Protein AF-A0A933I498-F1 (afdb_monomer_lite)

Sequence (45 aa):
MNSLHNLKPDRVVKAFERAGWRSEGQRGSHVKLTKEGSVYILSIP

Secondary structure (DSSP, 8-state):
---S----HHHHHHHHHHTTEEEEEEETTEEEEEETT----EEE-

pLDDT: mean 85.01, std 13.31, range [40.22, 95.0]

Structure (mmCIF, N/CA/C/O backbone):
data_AF-A0A933I498-F1
#
_entry.id   AF-A0A933I498-F1
#
loop_
_atom_site.group_PDB
_atom_site.id
_atom_site.type_symbol
_atom_site.label_atom_id
_atom_site.label_alt_id
_atom_site.label_comp_id
_atom_site.label_asym_id
_atom_site.label_entity_id
_atom_site.label_seq_id
_atom_site.pdbx_PDB_ins_code
_atom_site.Cartn_x
_atom_site.Cartn_y
_atom_site.Cartn_z
_atom_site.occupancy
_atom_site.B_iso_or_equiv
_atom_site.auth_seq_id
_atom_site.auth_comp_id
_atom_site.auth_asym_id
_atom_site.auth_atom_id
_atom_site.pdbx_PDB_model_num
ATOM 1 N N . MET A 1 1 ? 13.067 -14.577 -17.156 1.00 40.22 1 MET A N 1
ATOM 2 C CA . MET A 1 1 ? 12.521 -14.762 -15.794 1.00 40.22 1 MET A CA 1
ATOM 3 C C . MET A 1 1 ? 11.017 -14.550 -15.866 1.00 40.22 1 MET A C 1
ATOM 5 O O . MET A 1 1 ? 10.588 -13.425 -16.086 1.00 40.22 1 MET A O 1
ATOM 9 N N . ASN A 1 2 ? 10.232 -15.626 -15.777 1.00 50.69 2 ASN A N 1
ATOM 10 C CA . ASN A 1 2 ? 8.769 -15.554 -15.732 1.00 50.69 2 ASN A CA 1
ATOM 11 C C . ASN A 1 2 ? 8.359 -15.013 -14.357 1.00 50.69 2 ASN A C 1
ATOM 13 O O . ASN A 1 2 ? 8.272 -15.779 -13.402 1.00 50.69 2 ASN A O 1
ATOM 17 N N . SER A 1 3 ? 8.208 -13.692 -14.238 1.00 51.97 3 SER A N 1
ATOM 18 C CA . SER A 1 3 ? 7.837 -13.058 -12.971 1.00 51.97 3 SER A CA 1
ATOM 19 C C . SER A 1 3 ? 6.324 -13.121 -12.768 1.00 51.97 3 SER A C 1
ATOM 21 O O . SER A 1 3 ? 5.549 -12.790 -13.668 1.00 51.97 3 SER A O 1
ATOM 23 N N . LEU A 1 4 ? 5.926 -13.583 -11.586 1.00 54.31 4 LEU A N 1
ATOM 24 C CA . LEU A 1 4 ? 4.553 -13.751 -11.128 1.00 54.31 4 LEU A CA 1
ATOM 25 C C . LEU A 1 4 ? 3.816 -12.398 -11.214 1.00 54.31 4 LEU A C 1
ATOM 27 O O . LEU A 1 4 ? 4.027 -11.514 -10.395 1.00 54.31 4 LEU A O 1
ATOM 31 N N . HIS A 1 5 ? 2.964 -12.261 -12.232 1.00 56.53 5 HIS A N 1
ATOM 32 C CA . HIS A 1 5 ? 2.111 -11.110 -12.547 1.00 56.53 5 HIS A CA 1
ATOM 33 C C . HIS A 1 5 ? 2.832 -9.780 -12.837 1.00 56.53 5 HIS A C 1
ATOM 35 O O . HIS A 1 5 ? 3.339 -9.095 -11.960 1.00 56.53 5 HIS A O 1
ATOM 41 N N . ASN A 1 6 ? 2.732 -9.335 -14.094 1.00 64.50 6 ASN A N 1
ATOM 42 C CA . ASN A 1 6 ? 3.142 -8.017 -14.604 1.00 64.50 6 ASN A CA 1
ATOM 43 C C . ASN A 1 6 ? 2.265 -6.855 -14.060 1.00 64.50 6 ASN A C 1
ATOM 45 O O . ASN A 1 6 ? 1.864 -5.948 -14.795 1.00 64.50 6 ASN A O 1
ATOM 49 N N . LEU A 1 7 ? 1.867 -6.920 -12.788 1.00 75.06 7 LEU A N 1
ATOM 50 C CA . LEU A 1 7 ? 1.155 -5.851 -12.106 1.00 75.06 7 LEU A CA 1
ATOM 51 C C . LEU A 1 7 ? 2.156 -4.740 -11.817 1.00 75.06 7 LEU A C 1
ATOM 53 O O . LEU A 1 7 ? 3.025 -4.873 -10.963 1.00 75.06 7 LEU A O 1
ATOM 57 N N . LYS A 1 8 ? 2.023 -3.634 -12.553 1.00 84.12 8 LYS A N 1
ATOM 58 C CA . LYS A 1 8 ? 2.814 -2.429 -12.300 1.00 84.12 8 LYS A CA 1
ATOM 59 C C . LYS A 1 8 ? 2.573 -1.966 -10.853 1.00 84.12 8 LYS A C 1
ATOM 61 O O . LYS A 1 8 ? 1.397 -1.803 -10.506 1.00 84.12 8 LYS A O 1
ATOM 66 N N . PRO A 1 9 ? 3.623 -1.713 -10.053 1.00 83.06 9 PRO A N 1
ATOM 67 C CA . PRO A 1 9 ? 3.502 -1.270 -8.662 1.00 83.06 9 PRO A CA 1
ATOM 68 C C . PRO A 1 9 ? 2.535 -0.095 -8.495 1.00 83.06 9 PRO A C 1
ATOM 70 O O . PRO A 1 9 ? 1.644 -0.145 -7.652 1.00 83.06 9 PRO A O 1
ATOM 73 N N . ASP A 1 10 ? 2.582 0.886 -9.402 1.00 85.56 10 ASP A N 1
ATOM 74 C CA . ASP A 1 10 ? 1.657 2.026 -9.436 1.00 85.56 10 ASP A CA 1
ATOM 75 C C . ASP A 1 10 ? 0.179 1.631 -9.465 1.00 85.56 10 ASP A C 1
ATOM 77 O O . ASP A 1 10 ? -0.671 2.283 -8.860 1.00 85.56 10 ASP A O 1
ATOM 81 N N . ARG A 1 11 ? -0.163 0.564 -10.196 1.00 89.56 11 ARG A N 1
ATOM 82 C CA . ARG A 1 11 ? -1.548 0.091 -10.292 1.00 89.56 11 ARG A CA 1
ATOM 83 C C . ARG A 1 11 ? -1.999 -0.521 -8.972 1.00 89.56 11 ARG A C 1
ATOM 85 O O . ARG A 1 11 ? -3.162 -0.366 -8.606 1.00 89.56 11 ARG A O 1
ATOM 92 N N . VAL A 1 12 ? -1.091 -1.207 -8.285 1.00 89.69 12 VAL A N 1
ATOM 93 C CA . VAL A 1 12 ? -1.352 -1.832 -6.989 1.00 89.69 12 VAL A CA 1
ATOM 94 C C . VAL A 1 12 ? -1.501 -0.751 -5.918 1.00 89.69 12 VAL A C 1
ATOM 96 O O . VAL A 1 12 ? -2.514 -0.734 -5.224 1.00 89.69 12 VAL A O 1
ATOM 99 N N . VAL A 1 13 ? -0.576 0.213 -5.864 1.00 90.00 13 VAL A N 1
ATOM 100 C CA . VAL A 1 13 ? -0.641 1.379 -4.965 1.00 90.00 13 VAL A CA 1
ATOM 101 C C . VAL A 1 13 ? -1.975 2.109 -5.135 1.00 90.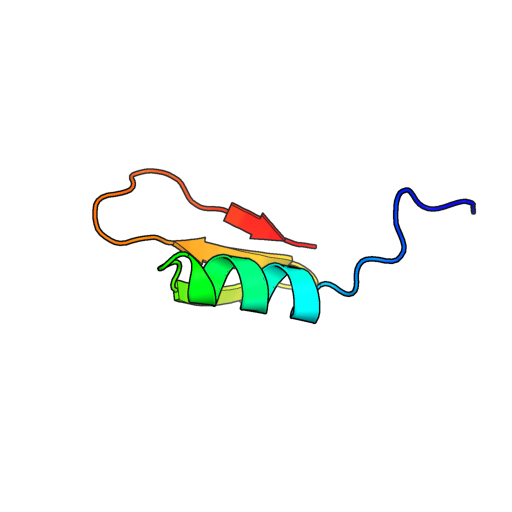00 13 VAL A C 1
ATOM 103 O O . VAL A 1 13 ? -2.730 2.216 -4.172 1.00 90.00 13 VAL A O 1
ATOM 106 N N . LYS A 1 14 ? -2.350 2.482 -6.367 1.00 92.38 14 LYS A N 1
ATOM 107 C CA . LYS A 1 14 ? -3.629 3.165 -6.644 1.00 92.38 14 LYS A CA 1
ATOM 108 C C . LYS A 1 14 ? -4.861 2.353 -6.248 1.00 92.38 14 LYS A C 1
ATOM 110 O O . LYS A 1 14 ? -5.888 2.925 -5.886 1.00 92.38 14 LYS A O 1
ATOM 115 N N . ALA A 1 15 ? -4.808 1.026 -6.358 1.00 93.00 15 ALA A N 1
ATOM 116 C CA . ALA A 1 15 ? -5.912 0.173 -5.928 1.00 93.00 15 ALA A CA 1
ATOM 117 C C . ALA A 1 15 ? -6.080 0.211 -4.403 1.00 93.00 15 ALA A C 1
ATOM 119 O O . ALA A 1 15 ? -7.203 0.340 -3.915 1.00 93.00 15 ALA A O 1
ATOM 120 N N . PHE A 1 16 ? -4.974 0.168 -3.657 1.00 93.00 16 PHE A N 1
ATOM 121 C CA . PHE A 1 16 ? -5.008 0.301 -2.204 1.00 93.00 16 PHE A CA 1
ATOM 122 C C . PHE A 1 16 ? -5.404 1.712 -1.764 1.00 93.00 16 PHE A C 1
ATOM 124 O O . PHE A 1 16 ? -6.213 1.843 -0.847 1.00 93.00 16 PHE A O 1
ATOM 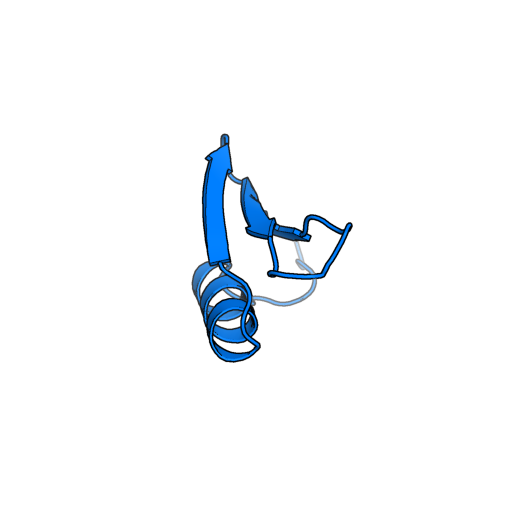131 N N . GLU A 1 17 ? -4.955 2.756 -2.459 1.00 93.00 17 GLU A N 1
ATOM 132 C CA . GLU A 1 17 ? -5.402 4.129 -2.196 1.00 93.00 17 GLU A CA 1
ATOM 133 C C . GLU A 1 17 ? -6.926 4.269 -2.306 1.00 93.00 17 GLU A C 1
ATOM 135 O O . GLU A 1 17 ? -7.579 4.800 -1.408 1.00 93.00 17 GLU A O 1
ATOM 140 N N . ARG A 1 18 ? -7.533 3.684 -3.348 1.00 94.12 18 ARG A N 1
ATOM 141 C CA . ARG A 1 18 ? -9.000 3.633 -3.503 1.00 94.12 18 ARG A CA 1
ATOM 142 C C . ARG A 1 18 ? -9.704 2.838 -2.403 1.00 94.12 18 ARG A C 1
ATOM 144 O O . ARG A 1 18 ? -10.854 3.124 -2.093 1.00 94.12 18 ARG A O 1
ATOM 151 N N . ALA A 1 19 ? -9.030 1.855 -1.809 1.00 92.38 19 ALA A N 1
ATOM 152 C CA . ALA A 1 19 ? -9.531 1.090 -0.666 1.00 92.38 19 ALA A CA 1
ATOM 153 C C . ALA A 1 19 ? -9.324 1.809 0.689 1.00 92.38 19 ALA A C 1
ATOM 155 O O . ALA A 1 19 ? -9.577 1.226 1.755 1.00 92.38 19 ALA A O 1
ATOM 156 N N . GLY A 1 20 ? -8.869 3.067 0.658 1.00 93.31 20 GLY A N 1
ATOM 157 C CA . GLY A 1 20 ? -8.673 3.921 1.827 1.00 93.31 20 GLY A CA 1
ATOM 158 C C . GLY A 1 20 ? -7.302 3.782 2.483 1.00 93.31 20 GLY A C 1
ATOM 159 O O . GLY A 1 20 ? -7.145 4.181 3.634 1.00 93.31 20 GLY A O 1
ATOM 160 N N . TRP A 1 21 ? -6.326 3.193 1.793 1.00 95.00 21 TRP A N 1
ATOM 161 C CA . TRP A 1 21 ? -4.933 3.248 2.228 1.00 95.00 21 TRP A CA 1
ATOM 162 C C . TRP A 1 21 ? -4.305 4.587 1.817 1.00 95.00 21 TRP A C 1
ATOM 164 O O . TRP A 1 21 ? -4.724 5.220 0.855 1.00 95.00 21 TRP A O 1
ATOM 174 N N . ARG A 1 22 ? -3.296 5.040 2.550 1.00 93.06 22 ARG A N 1
ATOM 175 C CA . ARG A 1 22 ? -2.512 6.245 2.281 1.00 93.06 22 ARG A CA 1
ATOM 176 C C . ARG A 1 22 ? -1.055 5.837 2.116 1.00 93.06 22 ARG A C 1
ATOM 178 O O . ARG A 1 22 ? -0.542 5.060 2.919 1.00 93.06 22 ARG A O 1
ATOM 185 N N . SER A 1 23 ? -0.386 6.333 1.081 1.00 90.12 23 SER A N 1
ATOM 186 C CA . SER A 1 23 ? 1.051 6.117 0.913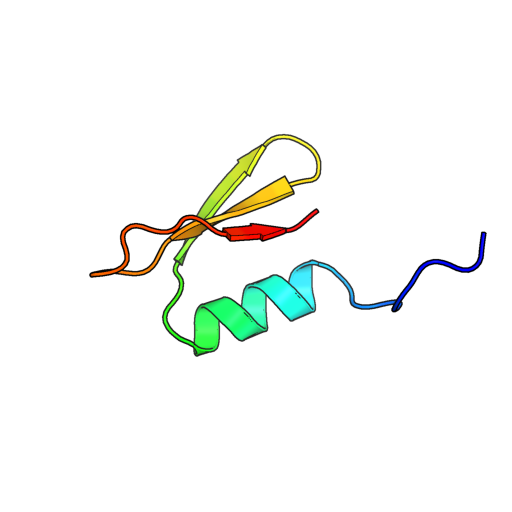 1.00 90.12 23 SER A CA 1
ATOM 187 C C . SER A 1 23 ? 1.828 6.988 1.903 1.00 90.12 23 SER A C 1
ATOM 189 O O . SER A 1 23 ? 1.727 8.212 1.844 1.00 90.12 23 SER A O 1
ATOM 191 N N . GLU A 1 24 ? 2.630 6.383 2.778 1.00 89.12 24 GLU A N 1
ATOM 192 C CA . GLU A 1 24 ? 3.484 7.131 3.723 1.00 89.12 24 GLU A CA 1
ATOM 193 C C . GLU A 1 24 ? 4.876 7.435 3.171 1.00 89.12 24 GLU A C 1
ATOM 195 O O . GLU A 1 24 ? 5.650 8.171 3.777 1.00 89.12 24 GLU A O 1
ATOM 200 N N . GLY A 1 25 ? 5.203 6.874 2.009 1.00 87.19 25 GLY A N 1
ATOM 201 C CA . GLY A 1 25 ? 6.436 7.166 1.296 1.00 87.19 25 GLY A CA 1
ATOM 202 C C . GLY A 1 25 ? 7.054 5.935 0.654 1.00 87.19 25 GLY A C 1
ATOM 203 O O . GLY A 1 25 ? 6.611 4.798 0.838 1.00 87.19 25 GLY A O 1
ATOM 204 N N . GLN A 1 26 ? 8.112 6.186 -0.107 1.00 89.56 26 GLN A N 1
ATOM 205 C CA . GLN A 1 26 ? 8.875 5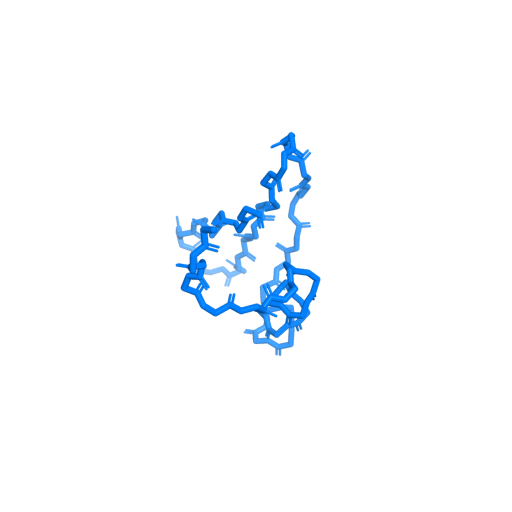.168 -0.810 1.00 89.56 26 GLN A CA 1
ATOM 206 C C . GLN A 1 26 ? 10.267 5.045 -0.189 1.00 89.56 26 GLN A C 1
ATOM 208 O O . GLN A 1 26 ? 10.955 6.040 0.039 1.00 89.56 26 GLN A O 1
ATOM 213 N N . ARG A 1 27 ? 10.694 3.810 0.080 1.00 86.56 27 ARG A N 1
ATOM 214 C CA . ARG A 1 27 ? 12.052 3.489 0.522 1.00 86.56 27 ARG A CA 1
ATOM 215 C C . ARG A 1 27 ? 12.662 2.489 -0.456 1.00 86.56 27 ARG A C 1
ATOM 217 O O . ARG A 1 27 ? 12.329 1.307 -0.429 1.00 86.56 27 ARG A O 1
ATOM 224 N N . GLY A 1 28 ? 13.573 2.962 -1.304 1.00 85.81 28 GLY A N 1
ATOM 225 C CA . GLY A 1 28 ? 14.138 2.148 -2.385 1.00 85.81 28 GLY A CA 1
ATOM 226 C C . GLY A 1 28 ? 13.079 1.831 -3.441 1.00 85.81 28 GLY A C 1
ATOM 227 O O . GLY A 1 28 ? 12.354 2.727 -3.863 1.00 85.81 28 GLY A O 1
ATOM 228 N N . SER A 1 29 ? 12.960 0.567 -3.850 1.00 85.69 29 SER A N 1
ATOM 229 C CA . SER A 1 29 ? 11.875 0.119 -4.735 1.00 85.69 29 SER A CA 1
ATOM 230 C C . SER A 1 29 ? 10.529 -0.029 -4.016 1.00 85.69 29 SER A C 1
ATOM 232 O O . SER A 1 29 ? 9.504 -0.062 -4.674 1.00 85.69 29 SER A O 1
ATOM 234 N N . HIS A 1 30 ? 10.498 -0.055 -2.678 1.00 88.56 30 HIS A N 1
ATOM 235 C CA . HIS A 1 30 ? 9.273 -0.361 -1.943 1.00 88.56 30 HIS A CA 1
ATOM 236 C C . HIS A 1 30 ? 8.467 0.886 -1.564 1.00 88.56 30 HIS A C 1
ATOM 238 O O . HIS A 1 30 ? 8.986 1.800 -0.917 1.00 88.56 30 HIS A O 1
ATOM 244 N N . VAL A 1 31 ? 7.170 0.879 -1.863 1.00 90.88 31 VAL A N 1
ATOM 245 C CA . VAL A 1 31 ? 6.177 1.854 -1.397 1.00 90.88 31 VAL A CA 1
ATOM 246 C C . VAL A 1 31 ? 5.488 1.325 -0.144 1.00 90.88 31 VAL A C 1
ATOM 248 O O . VAL A 1 31 ? 4.990 0.198 -0.124 1.00 90.88 31 VAL A O 1
ATOM 251 N N . LYS A 1 32 ? 5.437 2.146 0.908 1.00 93.25 32 LYS A N 1
ATOM 252 C CA . LYS A 1 32 ? 4.716 1.829 2.142 1.00 93.25 32 LYS A CA 1
ATOM 253 C C . LYS A 1 32 ? 3.337 2.469 2.145 1.00 93.25 32 LYS A C 1
ATOM 255 O O . LYS A 1 32 ? 3.214 3.659 1.854 1.00 93.25 32 LYS A O 1
ATOM 260 N N . LEU A 1 33 ? 2.322 1.703 2.535 1.00 93.19 33 LEU A N 1
ATOM 261 C CA . LEU A 1 33 ? 0.970 2.209 2.731 1.00 93.19 33 LEU A CA 1
ATOM 262 C C . LEU A 1 33 ? 0.453 1.891 4.132 1.00 93.19 33 LEU A C 1
ATOM 264 O O . LEU A 1 33 ? 0.614 0.776 4.627 1.00 93.19 33 LEU A O 1
ATOM 268 N N . THR A 1 34 ? -0.221 2.861 4.735 1.00 94.25 34 THR A N 1
ATOM 269 C CA . THR A 1 34 ? -0.941 2.731 6.006 1.00 94.25 34 THR A CA 1
ATOM 270 C C . THR A 1 34 ? -2.422 2.996 5.787 1.00 94.25 34 THR A C 1
ATOM 272 O O . THR A 1 34 ? -2.827 3.544 4.767 1.00 94.25 34 THR A O 1
ATOM 275 N N . LYS A 1 35 ? -3.274 2.570 6.713 1.00 93.94 35 LYS A N 1
ATOM 276 C CA . LYS A 1 35 ? -4.705 2.873 6.675 1.00 93.94 35 LYS A CA 1
ATOM 277 C C . LYS A 1 35 ? -5.135 3.324 8.055 1.00 93.94 35 LYS A C 1
ATOM 279 O O . LYS A 1 35 ? -4.745 2.726 9.052 1.00 93.94 35 LYS A O 1
ATOM 284 N N . GLU A 1 36 ? -5.929 4.382 8.109 1.00 91.88 36 GLU A N 1
ATOM 285 C CA . GLU A 1 36 ? -6.444 4.902 9.371 1.00 91.88 36 GLU A CA 1
ATOM 286 C C . GLU A 1 36 ? -7.274 3.822 10.085 1.00 91.88 36 GLU A C 1
ATOM 288 O O . GLU A 1 36 ? -8.099 3.150 9.462 1.00 91.88 36 GLU A O 1
ATOM 293 N N . GLY A 1 37 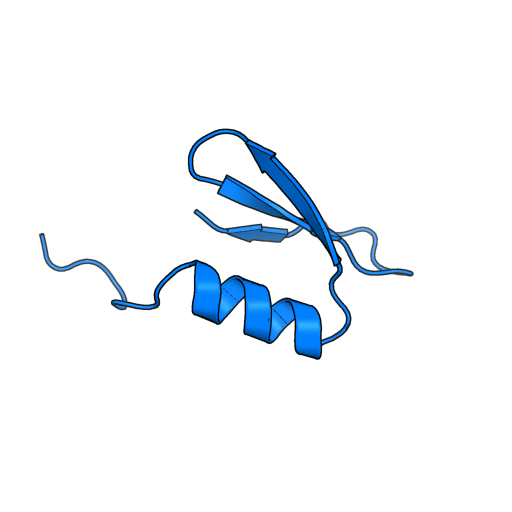? -6.995 3.596 11.371 1.00 91.19 37 GLY A N 1
ATOM 294 C CA . GLY A 1 37 ? -7.604 2.512 12.151 1.00 91.19 37 GLY A CA 1
ATOM 295 C C . GLY A 1 37 ? -7.032 1.110 11.889 1.00 91.19 37 GLY A C 1
ATOM 296 O O . GLY A 1 37 ? -7.490 0.151 12.504 1.00 91.19 37 GLY A O 1
ATOM 297 N N . SER A 1 38 ? -6.030 0.967 11.014 1.00 88.94 38 SER A N 1
ATOM 298 C CA . SER A 1 38 ? -5.297 -0.285 10.795 1.00 88.94 38 SER A CA 1
ATOM 299 C C . SER A 1 38 ? -3.936 -0.239 11.487 1.00 88.94 38 SER A C 1
ATOM 301 O O . SER A 1 38 ? -3.179 0.712 11.321 1.00 88.94 38 SER A O 1
ATOM 303 N N . VAL A 1 39 ? -3.588 -1.306 12.208 1.00 91.69 39 VAL A N 1
ATOM 304 C CA . VAL A 1 39 ? -2.245 -1.493 12.796 1.00 91.69 39 VAL A CA 1
ATOM 305 C C . VAL A 1 39 ? -1.228 -2.043 11.788 1.00 91.69 39 VAL A C 1
ATOM 307 O O . VAL A 1 39 ? -0.041 -2.145 12.089 1.00 91.69 39 VAL A O 1
ATOM 310 N N . TYR A 1 40 ? -1.688 -2.422 10.593 1.00 93.00 40 TYR A N 1
ATOM 311 C CA . TYR A 1 40 ? -0.855 -3.027 9.558 1.00 93.00 40 TYR A CA 1
ATOM 312 C C . TYR A 1 40 ? -0.303 -1.994 8.579 1.00 93.00 40 TYR A C 1
ATOM 314 O O . TYR A 1 40 ? -0.998 -1.056 8.184 1.00 93.00 40 TYR A O 1
ATOM 322 N N . ILE A 1 41 ? 0.927 -2.247 8.129 1.00 90.81 41 ILE A N 1
ATOM 323 C CA . ILE A 1 41 ? 1.615 -1.490 7.082 1.00 90.81 41 ILE A CA 1
ATOM 324 C C . ILE A 1 41 ? 1.807 -2.414 5.880 1.00 90.81 41 ILE A C 1
ATOM 326 O O . ILE A 1 41 ? 2.376 -3.499 6.014 1.00 90.81 41 ILE A O 1
ATOM 330 N N . LEU A 1 42 ? 1.359 -1.983 4.702 1.00 90.81 42 LEU A N 1
ATOM 331 C CA . LEU A 1 42 ? 1.613 -2.683 3.445 1.00 90.81 42 LEU A CA 1
ATOM 332 C C . LEU A 1 42 ? 2.924 -2.196 2.830 1.00 90.81 42 LEU A C 1
ATOM 334 O O . LEU A 1 42 ? 3.218 -1.004 2.853 1.00 90.81 42 LEU A O 1
ATOM 338 N N . SER A 1 43 ? 3.695 -3.121 2.262 1.00 90.81 43 SER A N 1
ATOM 339 C CA . SER A 1 43 ? 4.935 -2.838 1.535 1.00 90.81 43 SER A CA 1
ATOM 340 C C . SER A 1 43 ? 4.822 -3.426 0.133 1.00 90.81 43 SER A C 1
ATOM 342 O O . SER A 1 43 ? 4.688 -4.641 -0.010 1.00 90.81 43 SER A O 1
ATOM 344 N N . ILE A 1 44 ? 4.836 -2.568 -0.884 1.00 88.19 44 ILE A N 1
ATOM 345 C CA . ILE A 1 44 ? 4.692 -2.944 -2.295 1.00 88.19 44 ILE A CA 1
ATOM 346 C C . ILE A 1 44 ? 6.032 -2.695 -2.996 1.00 88.19 44 ILE A C 1
ATOM 348 O O . ILE A 1 44 ? 6.468 -1.548 -2.969 1.00 88.19 44 ILE A O 1
ATOM 352 N N . PRO A 1 45 ? 6.691 -3.721 -3.564 1.00 85.69 45 PRO A N 1
ATOM 353 C CA . PRO A 1 45 ? 7.958 -3.576 -4.286 1.00 85.69 45 PRO A CA 1
ATOM 354 C C . PRO A 1 45 ? 7.817 -2.899 -5.655 1.00 85.69 45 PRO A C 1
ATOM 356 O O . PRO A 1 45 ? 6.681 -2.845 -6.181 1.00 85.69 45 PRO A O 1
#

Foldseek 3Di:
DPDDDPPDLVNVVVVVVVVQWDFPDDDPPWTWIDHVVDPDIDIGD

Radius of gyration: 11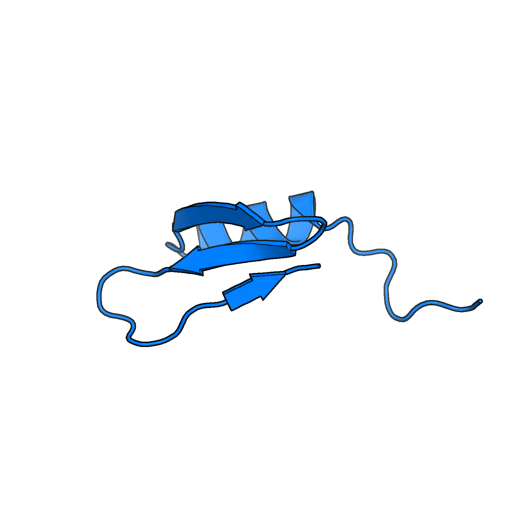.26 Å; chains: 1; bounding box: 24×23×29 Å